Protein AF-A0A4Q3XPR7-F1 (afdb_monomer_lite)

Sequence (61 aa):
ALAERLADQRVRTTLEVWPEMFHVWHSFAGHMAEADEALDNAVSFLGREFARQSRQQAQLR

Foldseek 3Di:
DVQVVCVVVVNDDDDDDDPPDDPPP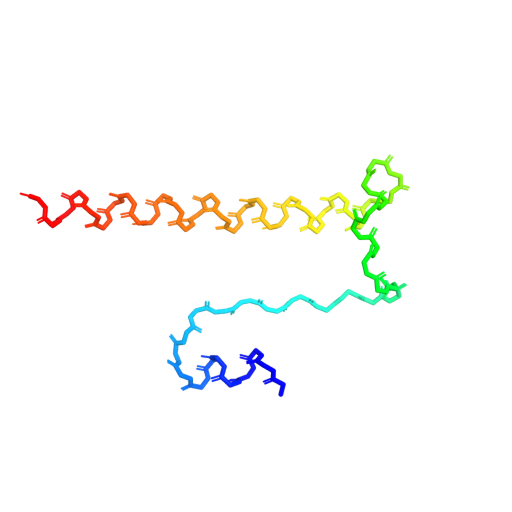LVCPVNDPVNVVVVVVVVVVVVVVVVVVVVVVVVVD

pLDDT: mean 95.75, std 4.73, range [69.12, 98.69]

Secondary structure (DSSP, 8-state):
-HHHHHHHTT--------TTPPTTGGGGTTT-HHHHHHHHHHHHHHHHHHHHHHHHHHHT-

Radius of gyration: 15.33 Å; chains: 1; bounding box: 25×28×42 Å

Structure (mmCIF, N/CA/C/O backbone):
data_AF-A0A4Q3XPR7-F1
#
_entry.id   AF-A0A4Q3XPR7-F1
#
loop_
_atom_site.group_PDB
_atom_site.id
_atom_site.type_symbol
_atom_site.label_atom_id
_atom_site.label_alt_id
_atom_site.label_comp_id
_atom_site.label_asym_id
_atom_site.label_entity_id
_atom_site.label_seq_id
_atom_site.pdbx_PDB_ins_code
_atom_site.Cartn_x
_atom_site.Cartn_y
_atom_site.Cartn_z
_atom_site.occupancy
_atom_site.B_iso_or_equiv
_atom_site.auth_seq_id
_atom_site.auth_comp_id
_atom_site.auth_asym_id
_atom_site.auth_atom_id
_atom_site.pdbx_PDB_model_num
ATOM 1 N N . ALA A 1 1 ? -1.808 -17.964 2.442 1.00 83.50 1 ALA A N 1
ATOM 2 C CA . ALA A 1 1 ? -0.953 -16.754 2.342 1.00 83.50 1 ALA A CA 1
ATOM 3 C C . ALA A 1 1 ? -1.097 -15.879 3.599 1.00 83.50 1 ALA A C 1
ATOM 5 O O . ALA A 1 1 ? -1.959 -16.165 4.419 1.00 83.50 1 ALA A O 1
ATOM 6 N N . LEU A 1 2 ? -0.264 -14.847 3.810 1.00 95.44 2 LEU A N 1
ATOM 7 C CA . LEU A 1 2 ? -0.336 -13.981 5.008 1.00 95.44 2 LEU A CA 1
ATOM 8 C C . LEU A 1 2 ? -1.712 -13.309 5.175 1.00 95.44 2 LEU A C 1
ATOM 10 O O . LEU A 1 2 ? -2.266 -13.335 6.269 1.00 95.44 2 LEU A O 1
ATOM 14 N N . ALA A 1 3 ? -2.276 -12.762 4.093 1.00 95.19 3 ALA A N 1
ATOM 15 C CA . ALA A 1 3 ? -3.566 -12.069 4.125 1.00 95.19 3 ALA A CA 1
ATOM 16 C C . ALA A 1 3 ? -4.720 -12.968 4.606 1.00 95.19 3 ALA A C 1
ATOM 18 O O . ALA A 1 3 ? -5.536 -12.529 5.407 1.00 95.19 3 ALA A O 1
ATOM 19 N N . GLU A 1 4 ? -4.748 -14.236 4.186 1.00 95.19 4 GLU A N 1
ATOM 20 C CA . GLU A 1 4 ? -5.741 -15.220 4.650 1.00 95.19 4 GLU A CA 1
ATOM 21 C C . GLU A 1 4 ? -5.622 -15.463 6.157 1.00 95.19 4 GLU A C 1
ATOM 23 O O . GLU A 1 4 ? -6.611 -15.377 6.873 1.00 95.19 4 GLU A O 1
ATOM 28 N N . ARG A 1 5 ? -4.397 -15.669 6.667 1.00 97.38 5 ARG A N 1
ATOM 29 C CA . ARG A 1 5 ? -4.176 -15.880 8.109 1.00 97.38 5 ARG A CA 1
ATOM 30 C C . ARG A 1 5 ? -4.625 -14.677 8.943 1.00 97.38 5 ARG A C 1
ATOM 32 O O . ARG A 1 5 ? -5.139 -14.855 10.043 1.00 97.38 5 ARG A O 1
ATOM 39 N N . LEU A 1 6 ? -4.424 -13.460 8.436 1.00 97.19 6 LEU A N 1
ATOM 40 C CA . LEU A 1 6 ? -4.884 -12.232 9.088 1.00 97.19 6 LEU A CA 1
ATOM 41 C C . LEU A 1 6 ? -6.416 -12.129 9.077 1.00 97.19 6 LEU A C 1
ATOM 43 O O . LEU A 1 6 ? -7.015 -11.794 10.101 1.00 97.19 6 LEU A O 1
ATOM 47 N N . ALA A 1 7 ? -7.048 -12.480 7.956 1.00 94.56 7 ALA A N 1
ATOM 48 C CA . ALA A 1 7 ? -8.501 -12.514 7.839 1.00 94.56 7 ALA A CA 1
ATOM 49 C C . ALA A 1 7 ? -9.133 -13.537 8.802 1.00 94.56 7 ALA A C 1
ATOM 51 O O . ALA A 1 7 ? -10.090 -13.197 9.500 1.00 94.56 7 ALA A O 1
ATOM 52 N N . ASP A 1 8 ? -8.554 -14.736 8.925 1.00 96.69 8 ASP A N 1
ATOM 53 C CA . ASP A 1 8 ? -8.997 -15.773 9.873 1.00 96.69 8 ASP A CA 1
ATOM 54 C C . ASP A 1 8 ? -8.963 -15.279 11.329 1.00 96.69 8 ASP A C 1
ATOM 56 O O . ASP A 1 8 ? -9.820 -15.622 12.147 1.00 96.69 8 ASP A O 1
ATOM 60 N N . GLN A 1 9 ? -7.999 -14.414 11.655 1.00 97.62 9 GLN A N 1
ATOM 61 C CA . GLN A 1 9 ? -7.861 -13.779 12.968 1.00 97.62 9 GLN A CA 1
ATOM 62 C C . GLN A 1 9 ? -8.707 -12.507 13.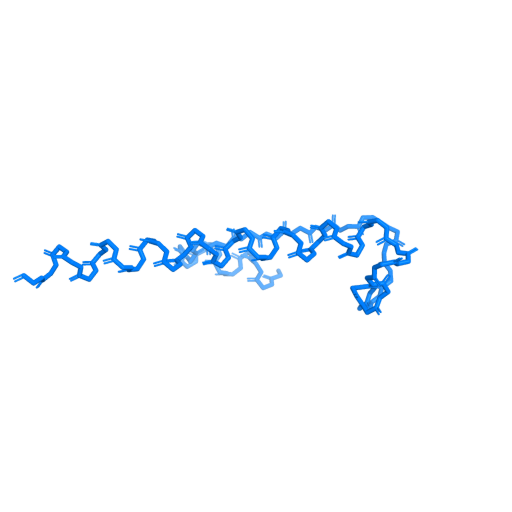130 1.00 97.62 9 GLN A C 1
ATOM 64 O O . GLN A 1 9 ? -8.576 -11.803 14.131 1.00 97.62 9 GLN A O 1
ATOM 69 N N . ARG A 1 10 ? -9.597 -12.209 12.173 1.00 95.62 10 ARG A N 1
ATOM 70 C CA . ARG A 1 10 ? -10.444 -11.003 12.139 1.00 95.62 10 ARG A CA 1
ATOM 71 C C . ARG A 1 10 ? -9.646 -9.698 12.158 1.00 95.62 10 ARG A C 1
ATOM 73 O O . ARG A 1 10 ? -10.166 -8.652 12.554 1.00 95.62 10 ARG A O 1
ATOM 80 N N . VAL A 1 11 ? -8.396 -9.737 11.707 1.00 95.81 11 VAL A N 1
ATOM 81 C CA . VAL A 1 11 ? -7.633 -8.525 11.437 1.00 95.81 11 VAL A CA 1
ATOM 82 C C . VAL A 1 11 ? -8.178 -7.931 10.144 1.00 95.81 11 VAL A C 1
ATOM 84 O O . VAL A 1 11 ? -8.286 -8.603 9.121 1.00 95.81 11 VAL A O 1
ATOM 87 N N . ARG A 1 12 ? -8.560 -6.654 10.187 1.00 91.62 12 ARG A N 1
ATOM 88 C CA . ARG A 1 12 ? -9.009 -5.931 8.996 1.00 91.62 12 ARG A CA 1
ATOM 89 C C . ARG A 1 12 ? -7.831 -5.799 8.026 1.00 91.62 12 ARG A C 1
ATOM 91 O O . ARG A 1 12 ? -6.891 -5.056 8.299 1.00 91.62 12 ARG A O 1
ATOM 98 N N . THR A 1 13 ? -7.906 -6.488 6.893 1.00 93.88 13 THR A N 1
ATOM 99 C CA . THR A 1 13 ? -6.833 -6.552 5.893 1.00 93.88 13 THR A CA 1
ATOM 100 C C . THR A 1 13 ? -7.409 -6.424 4.486 1.00 93.88 13 THR A C 1
ATOM 102 O O . THR A 1 13 ? -8.470 -6.969 4.197 1.00 93.88 13 THR A O 1
ATOM 105 N N . THR A 1 14 ? -6.689 -5.718 3.616 1.00 93.56 14 THR A N 1
ATOM 106 C CA . THR A 1 14 ? -6.940 -5.651 2.172 1.00 93.56 14 THR A CA 1
ATOM 107 C C . THR A 1 14 ? -5.698 -6.188 1.465 1.00 93.56 14 THR A C 1
ATOM 109 O O . THR A 1 14 ? -4.586 -5.821 1.842 1.00 93.56 14 THR A O 1
ATOM 112 N N . LEU A 1 15 ? -5.875 -7.066 0.475 1.00 96.06 15 LEU A N 1
ATOM 113 C CA . LEU A 1 15 ? -4.806 -7.544 -0.402 1.00 96.06 15 LEU A CA 1
ATOM 114 C C . LEU A 1 15 ? -5.144 -7.146 -1.837 1.00 96.06 15 LEU A C 1
ATOM 116 O O . LEU A 1 15 ? -6.193 -7.533 -2.345 1.00 96.06 15 LEU A O 1
ATOM 120 N N . GLU A 1 16 ? -4.237 -6.419 -2.479 1.00 96.38 16 GLU A N 1
ATOM 121 C CA . GLU A 1 16 ? -4.312 -6.082 -3.899 1.00 96.38 16 GLU A CA 1
ATOM 122 C C . GLU A 1 16 ? -3.229 -6.869 -4.640 1.00 96.38 16 GLU A C 1
ATOM 124 O O . GLU A 1 16 ? -2.052 -6.819 -4.278 1.00 96.38 16 GLU A O 1
ATOM 129 N N . VAL A 1 17 ? -3.632 -7.633 -5.655 1.00 96.62 17 VAL A N 1
ATOM 130 C CA . VAL A 1 17 ? -2.716 -8.346 -6.550 1.00 96.62 17 VAL A CA 1
ATOM 131 C C . VAL A 1 17 ? -2.790 -7.655 -7.897 1.00 96.62 17 VAL A C 1
ATOM 133 O O . VAL A 1 17 ? -3.853 -7.619 -8.511 1.00 96.62 17 VAL A O 1
ATOM 136 N N . TRP A 1 18 ? -1.660 -7.115 -8.335 1.00 98.12 18 TRP A N 1
ATOM 137 C CA . TRP A 1 18 ? -1.561 -6.332 -9.556 1.00 98.12 18 TRP A CA 1
ATOM 138 C C . TRP A 1 18 ? -0.982 -7.202 -10.674 1.00 98.12 18 TRP A C 1
ATOM 140 O O . TRP A 1 18 ? 0.166 -7.644 -10.556 1.00 98.12 18 TRP A O 1
ATOM 150 N N . PRO A 1 19 ? -1.763 -7.510 -11.725 1.00 97.25 19 PRO A N 1
ATOM 151 C CA . PRO A 1 19 ? -1.264 -8.263 -12.867 1.00 97.25 19 PRO A CA 1
ATOM 152 C C . PRO A 1 19 ? -0.067 -7.560 -13.509 1.00 97.25 19 PRO A C 1
ATOM 154 O O . PRO A 1 19 ? -0.001 -6.336 -13.528 1.00 97.25 19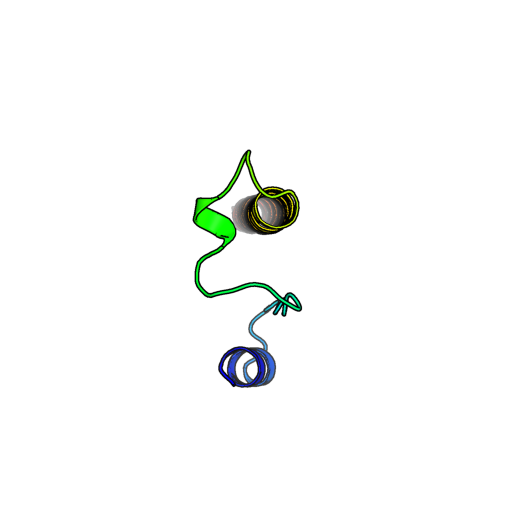 PRO A O 1
ATOM 157 N N . GLU A 1 20 ? 0.876 -8.345 -14.031 1.00 96.56 20 GLU A N 1
ATOM 158 C CA . GLU A 1 20 ? 2.003 -7.857 -14.848 1.00 96.56 20 GLU A CA 1
ATOM 159 C C . GLU A 1 20 ? 3.008 -6.936 -14.126 1.00 96.56 20 GLU A C 1
ATOM 161 O O . GLU A 1 20 ? 3.999 -6.514 -14.720 1.00 96.56 20 GLU A O 1
ATOM 166 N N . MET A 1 21 ? 2.829 -6.689 -12.825 1.00 98.19 21 MET A N 1
ATOM 167 C CA . MET A 1 21 ? 3.757 -5.902 -12.020 1.00 98.19 21 MET A CA 1
ATOM 168 C C . MET A 1 21 ? 4.894 -6.759 -11.448 1.00 98.19 21 MET A C 1
ATOM 170 O O . MET A 1 21 ? 4.680 -7.785 -10.798 1.00 98.19 21 MET A O 1
ATOM 174 N N . PHE A 1 22 ? 6.135 -6.321 -11.666 1.00 98.06 22 PHE A N 1
ATOM 175 C CA . PHE A 1 22 ? 7.335 -6.933 -11.088 1.00 98.06 22 PHE A CA 1
ATOM 176 C C . PHE A 1 22 ? 7.565 -6.447 -9.654 1.00 98.06 22 PHE A C 1
ATOM 178 O O . PHE A 1 22 ? 7.043 -5.421 -9.252 1.00 98.06 22 PHE A O 1
ATOM 185 N N . HIS A 1 23 ? 8.386 -7.144 -8.868 1.00 98.38 23 HIS A N 1
ATOM 186 C CA . HIS A 1 23 ? 8.631 -6.791 -7.466 1.00 98.38 23 HIS A CA 1
ATOM 187 C C . HIS A 1 23 ? 9.109 -5.332 -7.275 1.00 98.38 23 HIS A C 1
ATOM 189 O O . HIS A 1 23 ? 10.078 -4.905 -7.892 1.00 98.38 23 HIS A O 1
ATOM 195 N N . VAL A 1 24 ? 8.458 -4.592 -6.367 1.00 97.38 24 VAL A N 1
ATOM 196 C CA . VAL A 1 24 ? 8.755 -3.177 -6.032 1.00 97.38 24 VAL A CA 1
ATOM 197 C C . VAL A 1 24 ? 8.615 -2.197 -7.209 1.00 97.38 24 VAL A C 1
ATOM 199 O O . VAL A 1 24 ? 9.275 -1.162 -7.250 1.00 97.38 24 VAL A O 1
ATOM 202 N N . TRP A 1 25 ? 7.692 -2.456 -8.136 1.00 98.50 25 TRP A N 1
ATOM 203 C CA . TRP A 1 25 ? 7.336 -1.500 -9.194 1.00 98.50 25 TRP A CA 1
ATOM 204 C C . TRP A 1 25 ? 6.976 -0.091 -8.677 1.00 98.50 25 TRP A C 1
ATOM 206 O O . TRP A 1 25 ? 7.215 0.892 -9.367 1.00 98.50 25 TRP A O 1
ATOM 216 N N . HIS A 1 26 ? 6.514 0.035 -7.427 1.00 98.44 26 HIS A N 1
ATOM 217 C CA . HIS A 1 26 ? 6.272 1.308 -6.731 1.00 98.44 26 HIS A CA 1
ATOM 218 C C . HIS A 1 26 ? 7.451 2.300 -6.779 1.00 98.44 26 HIS A C 1
ATOM 220 O O . HIS A 1 26 ? 7.235 3.508 -6.726 1.00 98.44 26 HIS A O 1
ATOM 226 N N . SER A 1 27 ? 8.703 1.832 -6.892 1.00 98.31 27 SER A N 1
ATOM 227 C CA . SER A 1 27 ? 9.875 2.717 -7.015 1.00 98.31 27 SER A CA 1
ATOM 228 C C . SER A 1 27 ? 9.899 3.542 -8.311 1.00 98.31 27 SER A C 1
ATOM 230 O O . SER A 1 27 ? 10.713 4.454 -8.422 1.00 98.31 27 SER A O 1
ATOM 232 N N . PHE A 1 28 ? 9.013 3.249 -9.265 1.00 98.19 28 PHE A N 1
ATOM 233 C CA . PHE A 1 28 ? 8.859 3.958 -10.536 1.00 98.19 28 PHE A CA 1
ATOM 234 C C . PHE A 1 28 ? 7.711 4.982 -10.521 1.00 98.19 28 PHE A C 1
ATOM 236 O O . PHE A 1 28 ? 7.235 5.389 -11.581 1.00 98.19 28 PHE A O 1
ATOM 243 N N . ALA A 1 29 ? 7.265 5.418 -9.339 1.00 98.12 29 ALA A N 1
ATOM 244 C CA . ALA A 1 29 ? 6.308 6.515 -9.200 1.00 98.12 29 ALA A CA 1
ATOM 245 C C . ALA A 1 29 ? 6.713 7.748 -10.042 1.00 98.12 29 ALA A C 1
ATOM 247 O O . ALA A 1 29 ? 7.900 8.067 -10.199 1.00 98.12 29 ALA A O 1
ATOM 248 N N . GLY A 1 30 ? 5.724 8.404 -10.643 1.00 98.00 30 GLY A N 1
ATOM 249 C CA . GLY A 1 30 ? 5.881 9.476 -11.626 1.00 98.00 30 GLY A CA 1
ATOM 250 C C . GLY A 1 30 ? 6.275 9.014 -13.035 1.00 98.00 30 GLY A C 1
ATOM 251 O O . GLY A 1 30 ? 6.316 9.836 -13.948 1.00 98.00 30 GLY A O 1
ATOM 252 N N . HIS A 1 31 ? 6.565 7.723 -13.229 1.00 98.00 31 HIS A N 1
ATOM 253 C CA . HIS A 1 31 ? 6.901 7.130 -14.530 1.00 98.00 31 HIS A CA 1
ATOM 254 C C . HIS A 1 31 ? 5.990 5.951 -14.907 1.00 98.00 31 HIS A C 1
ATOM 256 O O . HIS A 1 31 ? 5.932 5.587 -16.081 1.00 98.00 31 HIS A O 1
ATOM 262 N N . MET A 1 32 ? 5.286 5.360 -13.937 1.00 97.94 32 MET A N 1
ATOM 263 C CA . MET A 1 32 ? 4.308 4.285 -14.124 1.00 97.94 32 MET A CA 1
ATOM 264 C C . MET A 1 32 ? 3.011 4.639 -13.398 1.00 97.94 32 MET A C 1
ATOM 266 O O . MET A 1 32 ? 3.028 4.864 -12.188 1.00 97.94 32 MET A O 1
ATOM 270 N N . ALA A 1 33 ? 1.890 4.640 -14.120 1.00 98.25 33 ALA A N 1
ATOM 271 C CA . ALA A 1 33 ? 0.591 5.005 -13.555 1.00 98.25 33 ALA A CA 1
ATOM 272 C C . ALA A 1 33 ? 0.160 4.037 -12.440 1.00 98.25 33 ALA A C 1
ATOM 274 O O . ALA A 1 33 ? -0.383 4.462 -11.427 1.00 98.25 33 ALA A O 1
ATOM 275 N N . GLU A 1 34 ? 0.478 2.751 -12.579 1.00 98.56 34 GLU A N 1
ATOM 276 C CA . GLU A 1 34 ? 0.192 1.710 -11.590 1.00 98.56 34 GLU A CA 1
ATOM 277 C C . GLU A 1 34 ? 0.992 1.907 -10.296 1.00 98.56 34 GLU A C 1
ATOM 279 O O . GLU A 1 34 ? 0.530 1.546 -9.214 1.00 98.56 34 GLU A O 1
ATOM 284 N N . ALA A 1 35 ? 2.203 2.471 -10.387 1.00 98.62 35 ALA A N 1
ATOM 285 C CA . ALA A 1 35 ? 2.998 2.802 -9.208 1.00 98.62 35 ALA A CA 1
ATOM 286 C C . ALA A 1 35 ? 2.373 3.976 -8.442 1.00 98.62 35 ALA A C 1
ATOM 288 O O . ALA A 1 35 ? 2.284 3.921 -7.214 1.00 98.62 35 ALA A O 1
ATOM 289 N N . ASP A 1 36 ? 1.908 4.998 -9.164 1.00 98.69 36 ASP A N 1
ATOM 290 C CA . ASP A 1 36 ? 1.227 6.153 -8.576 1.00 98.69 36 ASP A CA 1
ATOM 291 C C . ASP A 1 36 ? -0.110 5.740 -7.940 1.00 98.69 36 ASP A C 1
ATOM 293 O O . ASP A 1 36 ? -0.359 6.042 -6.772 1.00 98.69 36 ASP A O 1
ATOM 297 N N . GLU A 1 37 ? -0.920 4.946 -8.646 1.00 98.62 37 GLU A N 1
ATOM 298 C CA . GLU A 1 37 ? -2.207 4.455 -8.142 1.00 98.62 37 GLU A CA 1
ATOM 299 C C . GLU A 1 37 ? -2.041 3.591 -6.881 1.00 98.62 37 GLU A C 1
ATOM 301 O O . GLU A 1 37 ? -2.759 3.768 -5.892 1.00 98.62 37 GLU A O 1
ATOM 306 N N . ALA A 1 38 ? -1.061 2.684 -6.860 1.00 98.44 38 ALA A N 1
ATOM 307 C CA . ALA A 1 38 ? -0.825 1.842 -5.692 1.00 98.44 38 ALA A CA 1
ATOM 308 C C . ALA A 1 38 ? -0.377 2.657 -4.458 1.00 98.44 38 ALA A C 1
ATOM 310 O O . ALA A 1 38 ? -0.769 2.345 -3.325 1.00 98.44 38 ALA A O 1
ATOM 311 N N . LEU A 1 39 ? 0.398 3.732 -4.654 1.00 98.56 39 LEU A N 1
ATOM 312 C CA . LEU A 1 39 ? 0.760 4.654 -3.574 1.00 98.56 39 LEU A CA 1
ATOM 313 C C . LEU A 1 39 ? -0.449 5.465 -3.086 1.00 98.56 39 LEU A C 1
ATOM 315 O O . LEU A 1 39 ? -0.643 5.586 -1.872 1.00 98.56 39 LEU A O 1
ATOM 319 N N . ASP A 1 40 ? -1.301 5.945 -3.991 1.00 98.62 40 ASP A N 1
ATOM 320 C CA . ASP A 1 40 ? -2.536 6.654 -3.642 1.00 98.62 40 ASP A CA 1
ATOM 321 C C . ASP A 1 40 ? -3.504 5.767 -2.839 1.00 98.62 40 ASP A C 1
ATOM 323 O O . ASP A 1 40 ? -4.102 6.214 -1.845 1.00 98.62 40 ASP A O 1
ATOM 327 N N . ASN A 1 41 ? -3.607 4.481 -3.188 1.00 98.25 41 ASN A N 1
ATOM 328 C CA . ASN A 1 41 ? -4.379 3.493 -2.432 1.00 98.25 41 ASN A CA 1
ATOM 329 C C . ASN A 1 41 ? -3.833 3.320 -1.005 1.00 98.25 41 ASN A C 1
ATOM 331 O O . ASN A 1 41 ? -4.607 3.321 -0.034 1.00 98.25 41 ASN A O 1
ATOM 335 N N . ALA A 1 42 ? -2.507 3.237 -0.850 1.00 97.56 42 ALA A N 1
ATOM 336 C CA . ALA A 1 42 ? -1.851 3.128 0.451 1.00 97.56 42 ALA A CA 1
ATOM 337 C C . ALA A 1 42 ? -2.072 4.380 1.319 1.00 97.56 42 ALA A C 1
ATOM 339 O O . ALA A 1 42 ? -2.459 4.265 2.488 1.00 97.56 42 ALA A O 1
ATOM 340 N N . VAL A 1 43 ? -1.908 5.580 0.749 1.00 98.31 43 VAL A N 1
ATOM 341 C CA . VAL A 1 43 ? -2.190 6.857 1.431 1.00 98.31 43 VAL A CA 1
ATOM 342 C C . VAL A 1 43 ? -3.652 6.919 1.871 1.00 98.31 43 VAL A C 1
ATOM 344 O O . VAL A 1 43 ? -3.948 7.240 3.026 1.00 98.31 43 VAL A O 1
ATOM 347 N N . SER A 1 44 ? -4.574 6.534 0.989 1.00 98.00 44 SER A N 1
ATOM 348 C CA . SER A 1 44 ? -6.006 6.490 1.285 1.00 98.00 44 SER A CA 1
ATOM 349 C C . SER A 1 44 ? -6.334 5.528 2.430 1.00 98.00 44 SER A C 1
ATOM 351 O O . SER A 1 44 ? -7.169 5.836 3.287 1.00 98.00 44 SER A O 1
ATOM 353 N N . PHE A 1 45 ? -5.683 4.363 2.484 1.00 96.62 45 PHE A N 1
ATOM 354 C CA . PHE A 1 45 ? -5.816 3.435 3.606 1.00 96.62 45 PHE A C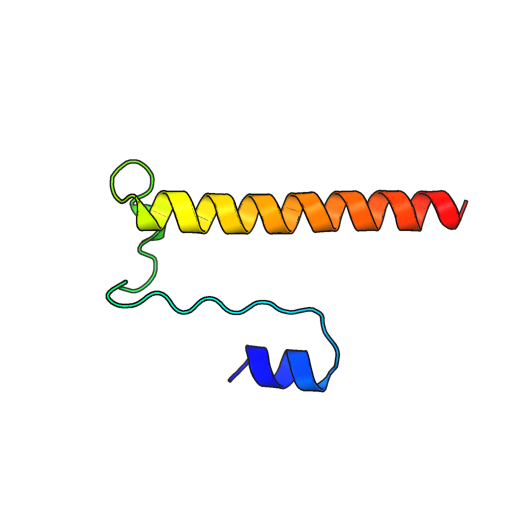A 1
ATOM 355 C C . PHE A 1 45 ? -5.351 4.073 4.919 1.00 96.62 45 PHE A C 1
ATOM 357 O O . PHE A 1 45 ? -6.132 4.115 5.875 1.00 96.62 45 PHE A O 1
ATOM 364 N N . LEU A 1 46 ? -4.135 4.626 4.950 1.00 97.69 46 LEU A N 1
ATOM 365 C CA . LEU A 1 46 ? -3.567 5.262 6.141 1.00 97.69 46 LEU A CA 1
ATOM 366 C C . LEU A 1 46 ? -4.443 6.414 6.645 1.00 97.69 46 LEU A C 1
ATOM 368 O O . LEU A 1 46 ? -4.767 6.463 7.831 1.00 97.69 46 LEU A O 1
ATOM 372 N N . GLY A 1 47 ? -4.900 7.294 5.751 1.00 98.12 47 GLY A N 1
ATOM 373 C CA . GLY A 1 47 ? -5.775 8.413 6.104 1.00 98.12 47 GLY A CA 1
ATOM 374 C C . GLY A 1 47 ? -7.075 7.960 6.776 1.00 98.12 47 GLY A C 1
ATOM 375 O O . GLY A 1 47 ? -7.480 8.514 7.803 1.00 98.12 47 GLY A O 1
ATOM 376 N N . ARG A 1 48 ? -7.711 6.897 6.259 1.00 96.94 48 ARG A N 1
ATOM 377 C CA . ARG A 1 48 ? -8.915 6.317 6.878 1.00 96.94 48 ARG A CA 1
ATOM 378 C C . ARG A 1 48 ? -8.632 5.732 8.261 1.00 96.94 48 ARG A C 1
ATOM 380 O O . ARG A 1 48 ? -9.461 5.905 9.159 1.00 96.94 48 ARG A O 1
ATOM 387 N N . GLU A 1 49 ? -7.506 5.040 8.439 1.00 95.88 49 GLU A N 1
ATOM 388 C CA . GLU A 1 49 ? -7.142 4.447 9.731 1.00 95.88 49 GLU A CA 1
ATOM 389 C C . GLU A 1 49 ? -6.811 5.500 10.782 1.00 95.88 49 GLU A C 1
ATOM 391 O O . GL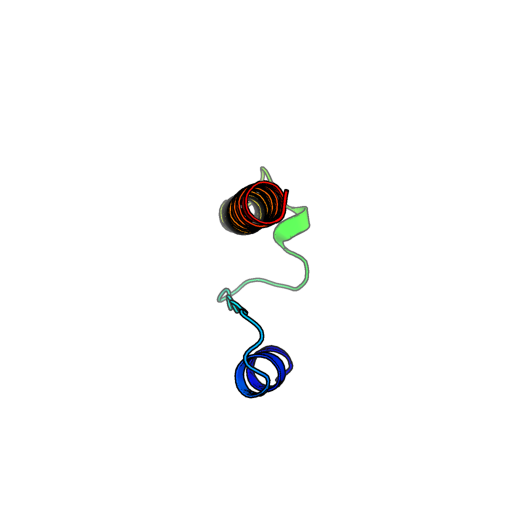U A 1 49 ? -7.341 5.420 11.892 1.00 95.88 49 GLU A O 1
ATOM 396 N N . PHE A 1 50 ? -6.032 6.525 10.433 1.00 97.00 50 PHE A N 1
ATOM 397 C CA . PHE A 1 50 ? -5.744 7.627 11.349 1.00 97.00 50 PHE A CA 1
ATOM 398 C C . PHE A 1 50 ? -7.029 8.319 11.802 1.00 97.00 50 PHE A C 1
ATOM 400 O O . PHE A 1 50 ? -7.266 8.461 13.000 1.00 97.00 50 PHE A O 1
ATOM 407 N N . ALA A 1 51 ? -7.923 8.649 10.866 1.00 96.94 51 ALA A N 1
ATOM 408 C CA . ALA A 1 51 ? -9.196 9.275 11.206 1.00 96.94 51 ALA A CA 1
ATOM 409 C C . ALA A 1 51 ? -10.067 8.386 12.117 1.00 96.94 51 ALA A C 1
ATOM 411 O O . ALA A 1 51 ? -10.759 8.889 13.007 1.00 96.94 51 ALA A O 1
ATOM 412 N N . ARG A 1 52 ? -10.050 7.060 11.916 1.00 95.06 52 ARG A N 1
ATOM 413 C CA . ARG A 1 52 ? -10.755 6.102 12.784 1.00 95.06 52 ARG A CA 1
ATOM 414 C C . ARG A 1 52 ? -10.169 6.098 14.194 1.00 95.06 52 ARG A C 1
ATOM 416 O O . ARG A 1 52 ? -10.936 6.191 15.150 1.00 95.06 52 ARG A O 1
ATOM 423 N N . GLN A 1 53 ? -8.845 6.015 14.315 1.00 95.00 53 GLN A N 1
ATOM 424 C CA . GLN A 1 53 ? -8.151 6.002 15.602 1.00 95.00 53 GLN A CA 1
ATOM 425 C C . GLN A 1 53 ? -8.407 7.290 16.389 1.00 95.00 53 GLN A C 1
ATOM 427 O O . GLN A 1 53 ? -8.757 7.222 17.565 1.00 95.00 53 GLN A O 1
ATOM 432 N N . SER A 1 54 ? -8.334 8.457 15.739 1.00 96.38 54 SER A N 1
ATOM 433 C CA . SER A 1 54 ? -8.624 9.741 16.390 1.00 96.38 54 SER A CA 1
ATOM 434 C C . SER A 1 54 ? -10.053 9.806 16.938 1.00 96.38 54 SER A C 1
ATOM 436 O O . SER A 1 54 ? -10.257 10.258 18.063 1.00 96.38 54 SER A O 1
ATOM 438 N N . ARG A 1 55 ? -11.051 9.309 16.187 1.00 96.25 55 ARG A N 1
ATOM 439 C CA . ARG A 1 55 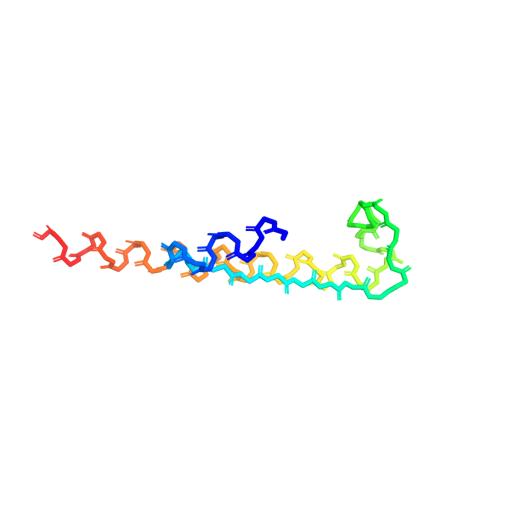? -12.445 9.243 16.664 1.00 96.25 55 ARG A CA 1
ATOM 440 C C . ARG A 1 55 ? -12.610 8.304 17.856 1.00 96.25 55 ARG A C 1
ATOM 442 O O . ARG A 1 55 ? -13.286 8.666 18.811 1.00 96.25 55 ARG A O 1
ATOM 449 N N . GLN A 1 56 ? -11.992 7.125 17.813 1.00 93.06 56 GLN A N 1
ATOM 450 C CA . GLN A 1 56 ? -12.040 6.166 18.922 1.00 93.06 56 GLN A CA 1
ATOM 451 C C . GLN A 1 56 ? -11.390 6.741 20.184 1.00 93.06 56 GLN A C 1
ATOM 453 O O . GLN A 1 56 ? -11.951 6.626 21.266 1.00 93.06 56 GLN A O 1
ATOM 458 N N . GLN A 1 57 ? -10.252 7.426 20.051 1.00 92.56 57 GLN A N 1
ATOM 459 C CA . GLN A 1 57 ? -9.584 8.065 21.183 1.00 92.56 57 GLN A CA 1
ATOM 460 C C . GLN A 1 57 ? -10.432 9.181 21.806 1.00 92.56 57 GLN A C 1
ATOM 462 O O . GLN A 1 57 ? -10.465 9.303 23.027 1.00 92.56 57 GLN A O 1
ATOM 467 N N . ALA A 1 58 ? -11.119 9.986 20.989 1.00 91.31 58 ALA A N 1
ATOM 468 C CA . ALA A 1 58 ? -12.000 11.043 21.481 1.00 91.31 58 ALA A CA 1
ATOM 469 C C . ALA A 1 58 ? -13.222 10.498 22.241 1.00 91.31 58 ALA A C 1
ATOM 471 O O . ALA A 1 58 ? -13.675 11.142 23.174 1.00 91.31 58 ALA A O 1
ATOM 472 N N . GLN A 1 59 ? -13.733 9.318 21.872 1.00 89.12 59 GLN A N 1
ATOM 473 C CA . GLN A 1 59 ? -14.861 8.662 22.552 1.00 89.12 59 GLN A CA 1
ATOM 474 C C . GLN A 1 59 ? -14.491 8.040 23.906 1.00 89.12 59 GLN A C 1
ATOM 476 O O . GLN A 1 59 ? -15.377 7.734 24.697 1.00 89.12 59 GLN A O 1
ATOM 481 N N . LEU A 1 60 ? -13.200 7.807 24.150 1.00 81.38 60 LEU A N 1
ATOM 482 C CA . LEU A 1 60 ? -12.683 7.209 25.385 1.00 81.38 60 LEU A CA 1
ATOM 483 C C . LEU A 1 60 ? -12.278 8.254 26.440 1.00 81.38 60 LEU A C 1
ATOM 485 O O . LEU A 1 60 ? -11.854 7.868 27.529 1.00 81.38 60 LEU A O 1
ATOM 489 N N . ARG A 1 61 ? -12.349 9.546 26.107 1.00 69.12 61 ARG A N 1
ATOM 490 C CA . ARG A 1 61 ? -12.073 10.676 27.005 1.00 69.12 61 ARG A CA 1
ATOM 491 C C . ARG A 1 61 ? -13.376 11.265 27.517 1.00 69.12 61 ARG A C 1
ATOM 493 O O . ARG A 1 61 ? -13.372 11.688 28.690 1.00 69.12 61 ARG A O 1
#